Protein AF-A0A0C9T0M6-F1 (afdb_monomer_lite)

Sequence (128 aa):
MPNLIHSLDGASLALIVGLFFNDNEFNSKGINFFSIHDCFAVTANNVGALIKLIKLVYIKIYSDDSYLKRFDQGIINSIKLQFGDNAFNDETKIIKVNGYIFEFPDVDQIIVGRIKANKIMNAQFIIT

Secondary structure (DSSP, 8-state):
-HHHHHHHHHHHHHHHHHHHHHSHHHHTTT---EEETTEEE--GGGHHHHHHHHHHHHHHHHT-TTHHHHHHHHHHHHHHHHH-GGGEETTTTEEEETTEEEEPP-GGGT------HHHHHH-S-S--

Radius of gyration: 19.87 Å; chains: 1; bounding box: 45×29×54 Å

Foldseek 3Di:
DVVVVLVLLVVLVVQLVVCQCPDCVNVVVVWDWDDDRNDIDTPPVCVVVSLQSSLVSCCVSQQPLCPVVVVLVVVLVVLCVVANVVQADPVQCWGAHPNDIDHHDDPVVVSPDGDDSVCSNPDPPPDD

Organism: NCBI:txid944288

InterPro domains:
  IPR043502 DNA/RNA polymerase superfamily [SSF56672] (1-126)
  IPR046950 DNA-directed RNA polymerase, C-terminal domain, phage-type [PF00940] (1-87)

pLDDT: mean 89.15, std 7.0, range [52.16, 96.56]

Structure (mmCIF, N/CA/C/O backbone):
data_AF-A0A0C9T0M6-F1
#
_entry.id   AF-A0A0C9T0M6-F1
#
loop_
_atom_site.group_PDB
_atom_site.id
_atom_site.type_symbol
_atom_site.label_atom_id
_atom_site.label_alt_id
_atom_site.label_comp_id
_atom_site.label_asym_id
_atom_site.label_entity_id
_atom_site.label_seq_id
_atom_site.pdbx_PDB_ins_code
_atom_site.Cartn_x
_atom_site.Cartn_y
_atom_site.Cartn_z
_atom_site.occupancy
_atom_site.B_iso_or_equiv
_atom_site.auth_seq_id
_atom_site.auth_comp_id
_atom_site.auth_asym_id
_atom_site.auth_atom_id
_atom_sit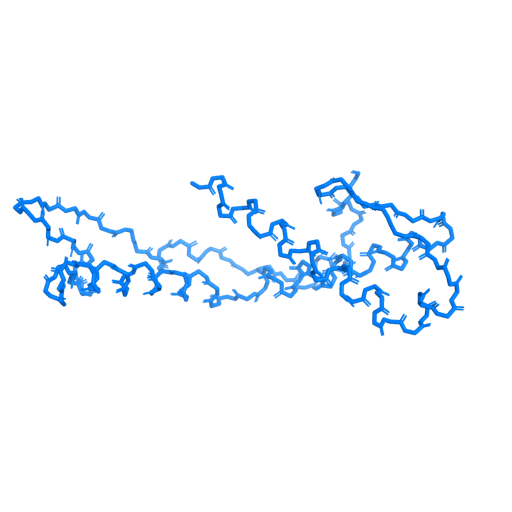e.pdbx_PDB_model_num
ATOM 1 N N . MET A 1 1 ? -12.328 6.933 2.265 1.00 69.69 1 MET A N 1
ATOM 2 C CA . MET A 1 1 ? -11.633 5.789 1.630 1.00 69.69 1 MET A CA 1
ATOM 3 C C . MET A 1 1 ? -10.802 6.180 0.400 1.00 69.69 1 MET A C 1
ATOM 5 O O . MET A 1 1 ? -9.653 5.758 0.371 1.00 69.69 1 MET A O 1
ATOM 9 N N . PRO A 1 2 ? -11.280 7.019 -0.549 1.00 85.81 2 PRO A N 1
ATOM 10 C CA . PRO A 1 2 ? -10.503 7.400 -1.744 1.00 85.81 2 PRO A CA 1
ATOM 11 C C . PRO A 1 2 ? -9.118 7.977 -1.430 1.00 85.81 2 PRO A C 1
ATOM 13 O O . PRO A 1 2 ? -8.129 7.584 -2.031 1.00 85.81 2 PRO A O 1
ATOM 16 N N . ASN A 1 3 ? -9.026 8.819 -0.398 1.00 88.62 3 ASN A N 1
ATOM 17 C CA . ASN A 1 3 ? -7.762 9.445 -0.001 1.00 88.62 3 ASN A CA 1
ATOM 18 C C . ASN A 1 3 ? -6.684 8.436 0.422 1.00 88.62 3 ASN A C 1
ATOM 20 O O . ASN A 1 3 ? -5.507 8.682 0.179 1.00 88.62 3 ASN A O 1
ATOM 24 N N . LEU A 1 4 ? -7.067 7.314 1.045 1.00 89.19 4 LEU A N 1
ATOM 25 C CA . LEU A 1 4 ? -6.110 6.280 1.448 1.00 89.19 4 LEU A CA 1
ATOM 26 C C . LEU A 1 4 ? -5.529 5.589 0.214 1.00 89.19 4 LEU A C 1
ATOM 28 O O . LEU A 1 4 ? -4.315 5.469 0.098 1.00 89.19 4 LEU A O 1
ATOM 32 N N . ILE A 1 5 ? -6.395 5.197 -0.723 1.00 90.12 5 ILE A N 1
ATOM 33 C CA . ILE A 1 5 ? -5.982 4.550 -1.972 1.00 90.12 5 ILE A CA 1
ATOM 34 C C . ILE A 1 5 ? -5.123 5.503 -2.808 1.00 90.12 5 ILE A C 1
ATOM 36 O O . ILE A 1 5 ? -4.012 5.145 -3.167 1.00 90.12 5 ILE A O 1
ATOM 40 N N . HIS A 1 6 ? -5.533 6.762 -2.975 1.00 89.19 6 HIS A N 1
ATOM 41 C CA . HIS A 1 6 ? -4.719 7.761 -3.678 1.00 89.19 6 HIS A CA 1
ATOM 42 C C . HIS A 1 6 ? -3.370 8.033 -3.004 1.00 89.19 6 HIS A C 1
ATOM 44 O O . HIS A 1 6 ? -2.381 8.314 -3.680 1.00 89.19 6 HIS A O 1
ATOM 50 N N . SER A 1 7 ? -3.299 7.928 -1.674 1.00 91.31 7 SER A N 1
ATOM 51 C CA . SER A 1 7 ? -2.022 8.023 -0.960 1.00 91.31 7 SER A CA 1
ATOM 52 C C . SER A 1 7 ? -1.124 6.818 -1.249 1.00 91.31 7 SER A C 1
ATOM 54 O O . SER A 1 7 ? 0.087 6.983 -1.377 1.00 91.31 7 SER A O 1
ATOM 56 N N . LEU A 1 8 ? -1.697 5.618 -1.392 1.00 92.00 8 LEU A N 1
ATOM 57 C CA . LEU A 1 8 ? -0.965 4.415 -1.799 1.00 92.00 8 LEU A CA 1
ATOM 58 C C . LEU A 1 8 ? -0.508 4.487 -3.261 1.00 92.00 8 LEU A C 1
ATOM 60 O O . LEU A 1 8 ? 0.618 4.083 -3.552 1.00 92.00 8 LEU A O 1
ATOM 64 N N . ASP A 1 9 ? -1.310 5.059 -4.158 1.00 91.25 9 ASP A N 1
ATOM 65 C CA . ASP A 1 9 ? -0.917 5.314 -5.551 1.00 91.25 9 ASP A CA 1
ATOM 66 C C . ASP A 1 9 ? 0.265 6.292 -5.604 1.00 91.25 9 ASP A C 1
ATOM 68 O O . ASP A 1 9 ? 1.287 6.022 -6.239 1.00 91.25 9 ASP A O 1
ATOM 72 N N . GLY A 1 10 ? 0.184 7.390 -4.844 1.00 92.69 10 GLY A N 1
ATOM 73 C CA . GLY A 1 10 ? 1.277 8.353 -4.704 1.00 92.69 10 GLY A CA 1
ATOM 74 C C . GLY A 1 10 ? 2.546 7.736 -4.105 1.00 92.69 10 GLY A C 1
ATOM 75 O O . GLY A 1 10 ? 3.647 7.973 -4.605 1.00 92.69 10 GLY A O 1
ATOM 76 N N . ALA A 1 11 ? 2.410 6.893 -3.077 1.00 93.06 11 ALA A N 1
ATOM 77 C CA . ALA A 1 11 ? 3.533 6.161 -2.493 1.00 93.06 11 ALA A CA 1
ATOM 78 C C . ALA A 1 11 ? 4.155 5.169 -3.490 1.00 93.06 11 ALA A C 1
ATOM 80 O O . ALA A 1 11 ? 5.380 5.048 -3.559 1.00 93.06 11 ALA A O 1
ATOM 81 N N . SER A 1 12 ? 3.327 4.495 -4.293 1.00 93.62 12 SER A N 1
ATOM 82 C CA . SER A 1 12 ? 3.772 3.601 -5.364 1.00 93.62 12 SER A CA 1
ATOM 83 C C . SER A 1 12 ? 4.594 4.359 -6.398 1.00 93.62 12 SER A C 1
ATOM 85 O O . SER A 1 12 ? 5.715 3.951 -6.696 1.00 93.62 12 SER A O 1
ATOM 87 N N . LEU A 1 13 ? 4.090 5.496 -6.884 1.00 94.75 13 LEU A N 1
ATOM 88 C CA . LEU A 1 13 ? 4.805 6.360 -7.821 1.00 94.75 13 LEU A CA 1
ATOM 89 C C . LEU A 1 13 ? 6.149 6.828 -7.246 1.00 94.75 13 LEU A C 1
ATOM 91 O O . LEU A 1 13 ? 7.175 6.700 -7.912 1.00 94.75 13 LEU A O 1
ATOM 95 N N . ALA A 1 14 ? 6.171 7.307 -5.999 1.00 94.44 14 ALA A N 1
ATOM 96 C CA . ALA A 1 14 ? 7.402 7.753 -5.347 1.00 94.44 14 ALA A CA 1
ATOM 97 C C . ALA A 1 14 ? 8.445 6.626 -5.236 1.00 94.44 14 ALA A C 1
ATOM 99 O O . ALA A 1 14 ? 9.630 6.845 -5.491 1.00 94.44 14 ALA A O 1
ATOM 100 N N . LEU A 1 15 ? 8.012 5.406 -4.902 1.00 94.38 15 LEU A N 1
ATOM 101 C CA . LEU A 1 15 ? 8.887 4.234 -4.844 1.00 94.38 15 LEU A CA 1
ATOM 102 C C . LEU A 1 15 ? 9.387 3.811 -6.227 1.00 94.38 15 LEU A C 1
ATOM 104 O O . LEU A 1 15 ? 10.562 3.475 -6.356 1.00 94.38 15 LEU A O 1
ATOM 108 N N . ILE A 1 16 ? 8.531 3.846 -7.253 1.00 94.31 16 ILE A N 1
ATOM 109 C CA . ILE A 1 16 ? 8.918 3.556 -8.640 1.00 94.31 16 ILE A CA 1
ATOM 110 C C . ILE A 1 16 ? 9.987 4.548 -9.089 1.00 94.31 16 ILE A C 1
ATOM 112 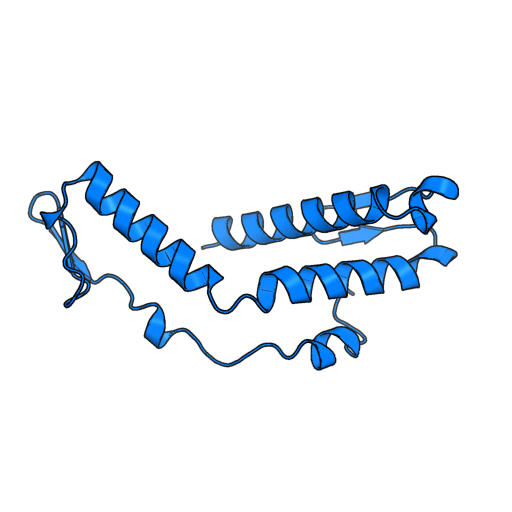O O . ILE A 1 16 ? 11.049 4.120 -9.522 1.00 94.31 16 ILE A O 1
ATOM 116 N N . VAL A 1 17 ? 9.747 5.850 -8.927 1.00 92.75 17 VAL A N 1
ATOM 117 C CA . VAL A 1 17 ? 10.696 6.914 -9.290 1.00 92.75 17 VAL A CA 1
ATOM 118 C C . VAL A 1 17 ? 12.014 6.744 -8.537 1.00 92.75 17 VAL A C 1
ATOM 120 O O . VAL A 1 17 ? 13.082 6.758 -9.145 1.00 92.75 17 VAL A O 1
ATOM 123 N N . GLY A 1 18 ? 11.950 6.523 -7.222 1.00 92.19 18 GLY A N 1
ATOM 124 C CA . GLY A 1 18 ? 13.138 6.321 -6.399 1.00 92.19 18 GLY A CA 1
ATOM 125 C C . GLY A 1 18 ? 13.962 5.115 -6.845 1.00 92.19 18 GLY A C 1
ATOM 126 O O . GLY A 1 18 ? 15.178 5.217 -6.964 1.00 92.19 18 GLY A O 1
ATOM 127 N N . LEU A 1 19 ? 13.325 3.978 -7.130 1.00 91.06 19 LEU A N 1
ATOM 128 C CA . LEU A 1 19 ? 14.039 2.801 -7.624 1.00 91.06 19 LEU A CA 1
ATOM 129 C C . LEU A 1 19 ? 14.543 2.991 -9.059 1.00 91.06 19 LEU A C 1
ATOM 131 O O . LEU A 1 19 ? 15.647 2.558 -9.359 1.00 91.06 19 LEU A O 1
ATOM 135 N N . PHE A 1 20 ? 13.773 3.659 -9.920 1.00 90.94 20 PHE A N 1
ATOM 136 C CA . PHE A 1 20 ? 14.137 3.919 -11.311 1.00 90.94 20 PHE A CA 1
ATOM 137 C C . PHE A 1 20 ? 15.422 4.745 -11.406 1.00 90.94 20 PHE A C 1
ATOM 139 O O . PHE A 1 20 ? 16.340 4.365 -12.121 1.00 90.94 20 PHE A O 1
ATOM 146 N N . PHE A 1 21 ? 15.526 5.846 -10.656 1.00 88.62 21 PHE A N 1
ATOM 147 C CA . PHE A 1 21 ? 16.705 6.719 -10.714 1.00 88.62 21 PHE A CA 1
ATOM 148 C C . PHE A 1 21 ? 17.894 6.221 -9.881 1.00 88.62 21 PHE A C 1
ATOM 150 O O . PHE A 1 21 ? 19.032 6.592 -10.170 1.00 88.62 21 PHE A O 1
ATOM 157 N N . ASN A 1 22 ? 17.661 5.365 -8.880 1.00 88.12 22 ASN A N 1
ATOM 158 C CA . ASN A 1 22 ? 18.740 4.726 -8.116 1.00 88.12 22 ASN A CA 1
ATOM 159 C C . ASN A 1 22 ? 19.320 3.486 -8.807 1.00 88.12 22 ASN A C 1
ATOM 161 O O . ASN A 1 22 ? 20.378 2.999 -8.409 1.00 88.12 22 ASN A O 1
ATOM 165 N N . ASP A 1 23 ? 18.640 2.952 -9.815 1.00 83.31 23 ASP A N 1
ATOM 166 C CA . ASP A 1 23 ? 19.134 1.827 -10.588 1.00 83.31 23 ASP A CA 1
ATOM 167 C C . ASP A 1 23 ? 20.122 2.322 -11.660 1.00 83.31 23 ASP A C 1
ATOM 169 O O . ASP A 1 23 ? 19.805 3.118 -12.553 1.00 83.31 23 ASP A O 1
ATOM 173 N N . ASN A 1 24 ? 21.360 1.837 -11.546 1.00 77.00 24 ASN A N 1
ATOM 174 C CA . ASN A 1 24 ? 22.469 2.197 -12.424 1.00 77.00 24 ASN A CA 1
ATOM 175 C C . ASN A 1 24 ? 22.171 1.905 -13.899 1.00 77.00 24 ASN A C 1
ATOM 177 O O . ASN A 1 24 ? 22.710 2.592 -14.769 1.00 77.00 24 ASN A O 1
ATOM 181 N N . GLU A 1 25 ? 21.326 0.916 -14.202 1.00 74.44 25 GLU A N 1
ATOM 182 C CA . GLU A 1 25 ? 20.954 0.585 -15.574 1.00 74.44 25 GLU A CA 1
ATOM 183 C C . GLU A 1 25 ? 20.153 1.714 -16.234 1.00 74.44 25 GLU A C 1
ATOM 185 O O . GLU A 1 25 ? 20.363 2.006 -17.413 1.00 74.44 25 GLU A O 1
ATOM 190 N N . PHE A 1 26 ? 19.269 2.373 -15.485 1.00 78.50 26 PHE A N 1
ATOM 191 C CA . PHE A 1 26 ? 18.449 3.462 -16.010 1.00 78.50 26 PHE A CA 1
ATOM 192 C C . PHE A 1 26 ? 19.178 4.801 -15.987 1.00 78.50 26 PHE A C 1
ATOM 194 O O . PHE A 1 26 ? 19.126 5.552 -16.966 1.00 78.50 26 PHE A O 1
ATOM 201 N N . ASN A 1 27 ? 19.903 5.069 -14.900 1.00 76.12 27 ASN A N 1
ATOM 202 C CA . ASN A 1 27 ? 20.597 6.335 -14.701 1.00 76.12 27 ASN A CA 1
ATOM 203 C C . ASN A 1 27 ? 21.753 6.521 -15.703 1.00 76.12 27 ASN A C 1
ATOM 205 O O . ASN A 1 27 ? 21.869 7.565 -16.341 1.00 76.12 27 ASN A O 1
ATOM 209 N N . SER A 1 28 ? 22.559 5.478 -15.940 1.00 75.12 28 SER A N 1
ATOM 210 C CA . SER A 1 28 ? 23.690 5.547 -16.886 1.00 75.12 28 SER A CA 1
ATOM 211 C C . SER A 1 28 ? 23.273 5.720 -18.351 1.00 75.12 28 SER A C 1
ATOM 213 O O . SER A 1 28 ? 24.057 6.212 -19.161 1.00 75.12 28 SER A O 1
ATOM 215 N N . LYS A 1 29 ? 22.039 5.333 -18.699 1.00 78.12 29 LYS A N 1
ATOM 216 C CA . LYS A 1 29 ? 21.496 5.398 -20.063 1.00 78.12 29 LYS A CA 1
ATOM 217 C C . LYS A 1 29 ? 20.728 6.696 -20.350 1.00 78.12 29 LYS A C 1
ATOM 219 O O . LYS A 1 29 ? 20.287 6.877 -21.482 1.00 78.12 29 LYS A O 1
ATOM 224 N N . GLY A 1 30 ? 20.541 7.574 -19.357 1.00 81.06 30 GLY A N 1
ATOM 225 C CA . GLY A 1 30 ? 19.780 8.819 -19.516 1.00 81.06 30 GLY A CA 1
ATOM 226 C C . GLY A 1 30 ? 18.320 8.586 -19.921 1.00 81.06 30 GLY A C 1
ATOM 227 O O . GLY A 1 30 ? 17.790 9.301 -20.771 1.00 81.06 30 GLY A O 1
ATOM 228 N N . ILE A 1 31 ? 17.681 7.542 -19.382 1.00 87.12 31 ILE A N 1
ATOM 229 C CA . ILE A 1 31 ? 16.317 7.168 -19.774 1.00 87.12 31 ILE A CA 1
ATOM 230 C C . ILE A 1 31 ? 15.312 8.129 -19.135 1.00 87.12 31 ILE A C 1
ATOM 232 O O . ILE A 1 31 ? 15.288 8.309 -17.920 1.00 87.12 31 ILE A O 1
ATOM 236 N N . ASN A 1 32 ? 14.433 8.697 -19.961 1.00 89.75 32 ASN A N 1
ATOM 237 C CA . ASN A 1 32 ? 13.333 9.530 -19.489 1.00 89.75 32 ASN A CA 1
ATOM 238 C C . ASN A 1 32 ? 12.194 8.673 -18.926 1.00 89.75 32 ASN A C 1
ATOM 240 O O . ASN A 1 32 ? 11.762 7.706 -19.560 1.00 89.75 32 ASN A O 1
ATOM 244 N N . PHE A 1 33 ? 11.681 9.089 -17.772 1.00 92.06 33 PHE A N 1
ATOM 245 C CA . PHE A 1 33 ? 10.504 8.530 -17.120 1.00 92.06 33 PHE A CA 1
ATOM 246 C C . PHE A 1 33 ? 9.389 9.574 -17.094 1.00 92.06 33 PHE A C 1
ATOM 248 O O . PHE A 1 33 ? 9.620 10.727 -16.730 1.00 92.06 33 PHE A O 1
ATOM 255 N N . PHE A 1 34 ? 8.176 9.157 -17.442 1.00 92.94 34 PHE A N 1
ATOM 256 C CA . PHE A 1 34 ? 6.976 9.983 -17.389 1.00 92.94 34 PHE A CA 1
ATOM 257 C C . PHE A 1 34 ? 5.890 9.247 -16.611 1.00 92.94 34 PHE A C 1
ATOM 259 O O . PHE A 1 34 ? 5.762 8.027 -16.716 1.00 92.94 34 PHE A O 1
ATOM 266 N N . SER A 1 35 ? 5.071 9.987 -15.870 1.00 93.62 35 SER A N 1
ATOM 267 C CA . SER A 1 35 ? 3.896 9.421 -15.215 1.00 93.62 35 SER A CA 1
ATOM 268 C C . SER A 1 35 ? 2.745 10.409 -15.143 1.00 93.62 35 SER A C 1
ATOM 270 O O . SER A 1 35 ? 2.969 11.600 -14.925 1.00 93.62 35 SER A O 1
ATOM 272 N N . ILE A 1 36 ? 1.522 9.895 -15.227 1.00 91.88 36 ILE A N 1
ATOM 273 C CA . ILE A 1 36 ? 0.294 10.619 -14.895 1.00 91.88 36 ILE A CA 1
ATOM 274 C C . ILE A 1 36 ? -0.471 9.734 -13.916 1.00 91.88 36 ILE A C 1
ATOM 276 O O . ILE A 1 36 ? -1.089 8.763 -14.333 1.00 91.88 36 ILE A O 1
ATOM 280 N N . HIS A 1 37 ? -0.391 10.052 -12.623 1.00 88.00 37 HIS A N 1
ATOM 281 C CA . HIS A 1 37 ? -0.938 9.228 -11.539 1.00 88.00 37 HIS A CA 1
ATOM 282 C C . HIS A 1 37 ? -0.442 7.769 -11.591 1.00 88.00 37 HIS A C 1
ATOM 284 O O . HIS A 1 37 ? 0.698 7.500 -11.214 1.00 88.00 37 HIS A O 1
ATOM 290 N N . ASP A 1 38 ? -1.287 6.855 -12.057 1.00 87.94 38 ASP A N 1
ATOM 291 C CA . ASP A 1 38 ? -1.082 5.411 -12.193 1.00 87.94 38 ASP A CA 1
ATOM 292 C C . ASP A 1 38 ? -0.661 4.976 -13.611 1.00 87.94 38 ASP A C 1
ATOM 294 O O . ASP A 1 38 ? -0.364 3.805 -13.845 1.00 87.94 38 ASP A O 1
ATOM 298 N N . CYS A 1 39 ? -0.572 5.914 -14.556 1.00 91.69 39 CYS A N 1
ATOM 299 C CA . CYS A 1 39 ? -0.006 5.689 -15.882 1.00 91.69 39 CYS A CA 1
ATOM 300 C C . CYS A 1 39 ? 1.503 5.953 -15.871 1.00 91.69 39 CYS A C 1
ATOM 302 O O . CYS A 1 39 ? 1.939 7.018 -15.430 1.00 91.69 39 CYS A O 1
ATOM 304 N N . PHE A 1 40 ? 2.301 5.040 -16.432 1.00 93.38 40 PHE A N 1
ATOM 305 C CA . PHE A 1 40 ? 3.765 5.149 -16.481 1.00 93.38 40 PHE A CA 1
ATOM 306 C C . PHE A 1 40 ? 4.288 4.960 -17.907 1.00 93.38 40 PHE A C 1
ATOM 308 O O . PHE A 1 40 ? 3.835 4.067 -18.620 1.00 93.38 40 PHE A O 1
ATOM 315 N N . ALA A 1 41 ? 5.273 5.760 -18.316 1.00 93.19 41 ALA A N 1
ATOM 316 C CA . ALA A 1 41 ? 5.843 5.698 -19.656 1.00 93.19 41 ALA A CA 1
ATOM 317 C C . ALA A 1 41 ? 7.365 5.897 -19.670 1.00 93.19 41 ALA A C 1
ATOM 319 O O . ALA A 1 41 ? 7.930 6.711 -18.942 1.00 93.19 41 ALA A O 1
ATOM 320 N N . VAL A 1 42 ? 8.010 5.143 -20.560 1.00 93.00 42 VAL A N 1
ATOM 321 C CA . VAL A 1 42 ? 9.435 5.196 -20.919 1.00 93.00 42 VAL A CA 1
ATOM 322 C C . VAL A 1 42 ? 9.558 4.925 -22.422 1.00 93.00 42 VAL A C 1
ATOM 324 O O . VAL A 1 42 ? 8.580 4.565 -23.080 1.00 93.00 42 VAL A O 1
ATOM 327 N N . THR A 1 43 ? 10.756 5.053 -22.989 1.00 91.94 43 THR A N 1
ATOM 328 C CA . THR A 1 43 ? 11.003 4.634 -24.377 1.00 91.94 43 THR A CA 1
ATOM 329 C C . THR A 1 43 ? 10.769 3.127 -24.557 1.00 91.94 43 THR A C 1
ATOM 331 O O . THR A 1 43 ? 11.032 2.332 -23.654 1.00 91.94 43 THR A O 1
ATOM 334 N N . ALA A 1 44 ? 10.293 2.714 -25.739 1.00 90.62 44 ALA A N 1
ATOM 335 C CA . ALA A 1 44 ? 9.799 1.354 -25.999 1.00 90.62 44 ALA A CA 1
ATOM 336 C C . ALA A 1 44 ? 10.787 0.228 -25.631 1.00 90.62 44 ALA A C 1
ATOM 338 O O . ALA A 1 44 ? 10.389 -0.803 -25.093 1.00 90.62 44 ALA A O 1
ATOM 339 N N . ASN A 1 45 ? 12.086 0.444 -25.851 1.00 90.56 45 ASN A N 1
ATOM 340 C CA . ASN A 1 45 ? 13.153 -0.500 -25.507 1.00 90.56 45 ASN A CA 1
ATOM 341 C C . ASN A 1 45 ? 13.305 -0.761 -23.996 1.00 90.56 45 ASN A C 1
ATOM 343 O O . ASN A 1 45 ? 13.943 -1.738 -23.618 1.00 90.56 45 ASN A O 1
ATOM 347 N N . ASN A 1 46 ? 12.712 0.077 -23.142 1.00 90.12 46 ASN A N 1
ATOM 348 C CA . ASN A 1 46 ? 12.826 0.006 -21.685 1.00 90.12 46 ASN A CA 1
ATOM 349 C C . ASN A 1 46 ? 11.522 -0.417 -20.986 1.00 90.12 46 ASN A C 1
ATOM 351 O O . ASN A 1 46 ? 11.509 -0.597 -19.768 1.00 90.12 46 ASN A O 1
ATOM 355 N N . VAL A 1 47 ? 10.429 -0.619 -21.733 1.00 90.38 47 VAL A N 1
ATOM 356 C CA . VAL A 1 47 ? 9.104 -0.950 -21.171 1.00 90.38 47 VAL A CA 1
ATOM 357 C C . VAL A 1 47 ? 9.140 -2.240 -20.349 1.00 90.38 47 VAL A C 1
ATOM 359 O O . VAL A 1 47 ? 8.551 -2.300 -19.273 1.00 90.38 47 VAL A O 1
ATOM 362 N N . GLY A 1 48 ? 9.882 -3.259 -20.792 1.00 90.12 48 GLY A N 1
ATOM 363 C CA . GLY A 1 48 ? 10.012 -4.513 -20.041 1.00 90.12 48 GLY A CA 1
ATOM 364 C C . GLY A 1 48 ? 10.649 -4.322 -18.659 1.00 90.12 48 GLY A C 1
ATOM 365 O O . GLY A 1 48 ? 10.196 -4.911 -17.674 1.00 90.12 48 GLY A O 1
ATOM 366 N N . ALA A 1 49 ? 11.660 -3.456 -18.571 1.00 89.56 49 ALA A N 1
ATOM 367 C CA . ALA A 1 49 ? 12.327 -3.136 -17.316 1.00 89.56 49 ALA A CA 1
ATOM 368 C C . ALA A 1 49 ? 11.414 -2.298 -16.399 1.00 89.56 49 ALA A C 1
ATOM 370 O O . ALA A 1 49 ? 11.304 -2.598 -15.209 1.00 89.56 49 ALA A O 1
ATOM 371 N N . LEU A 1 50 ? 10.667 -1.339 -16.964 1.00 91.44 50 LEU A N 1
ATOM 372 C CA . LEU A 1 50 ? 9.643 -0.579 -16.239 1.00 91.44 50 LEU A CA 1
ATOM 373 C C . LEU A 1 50 ? 8.547 -1.493 -15.659 1.00 91.44 50 LEU A C 1
ATOM 375 O O . LEU A 1 50 ? 8.239 -1.404 -14.473 1.00 91.44 50 LEU A O 1
ATOM 379 N N . ILE A 1 51 ? 7.994 -2.418 -16.450 1.00 92.31 51 ILE A N 1
ATOM 380 C CA . ILE A 1 51 ? 6.960 -3.360 -15.982 1.00 92.31 51 ILE A CA 1
ATOM 381 C C . ILE A 1 51 ? 7.479 -4.199 -14.808 1.00 92.31 51 ILE A C 1
ATOM 383 O O . ILE A 1 51 ? 6.766 -4.408 -13.823 1.00 92.31 51 ILE A O 1
ATOM 387 N N . LYS A 1 52 ? 8.728 -4.678 -14.887 1.00 91.25 52 LYS A N 1
ATOM 388 C CA . LYS A 1 52 ? 9.359 -5.432 -13.797 1.00 91.25 52 LYS A CA 1
ATOM 389 C C . LYS A 1 52 ? 9.470 -4.583 -12.528 1.00 91.25 52 LYS A C 1
ATOM 391 O O . LYS A 1 52 ? 9.161 -5.079 -11.447 1.00 91.25 52 LYS A O 1
ATOM 396 N N . LEU A 1 53 ? 9.867 -3.320 -12.662 1.00 92.12 53 LEU A N 1
ATOM 397 C CA . LEU A 1 53 ? 9.991 -2.385 -11.547 1.00 92.12 53 LEU A CA 1
ATOM 398 C C . LEU A 1 53 ? 8.652 -2.155 -10.840 1.00 92.12 53 LEU A C 1
ATOM 400 O O . LEU A 1 53 ? 8.565 -2.270 -9.618 1.00 92.12 53 LEU A O 1
ATOM 404 N N . ILE A 1 54 ? 7.593 -1.897 -11.606 1.00 93.44 54 ILE A N 1
ATOM 405 C CA . ILE A 1 54 ? 6.269 -1.614 -11.044 1.00 93.44 54 ILE A CA 1
ATOM 406 C C . ILE A 1 54 ? 5.712 -2.847 -10.325 1.00 93.44 54 ILE A C 1
ATOM 408 O O . ILE A 1 54 ? 5.229 -2.737 -9.198 1.00 93.44 54 ILE A O 1
ATOM 412 N N . LYS A 1 55 ? 5.878 -4.043 -10.907 1.00 93.44 55 LYS A N 1
ATOM 413 C CA . LYS A 1 55 ? 5.524 -5.312 -10.248 1.00 93.44 55 LYS A CA 1
ATOM 414 C C . LYS A 1 55 ? 6.217 -5.474 -8.895 1.00 93.44 55 LYS A C 1
ATOM 416 O O . LYS A 1 55 ? 5.568 -5.866 -7.928 1.00 93.44 55 LYS A O 1
ATOM 421 N N . LEU A 1 56 ? 7.510 -5.157 -8.807 1.00 92.44 56 LEU A N 1
ATOM 422 C CA . LEU A 1 56 ? 8.262 -5.234 -7.551 1.00 92.44 56 LEU A CA 1
ATOM 423 C C . LEU A 1 56 ? 7.729 -4.255 -6.501 1.00 92.44 56 LEU A C 1
ATOM 425 O O . LEU A 1 56 ? 7.578 -4.633 -5.340 1.00 92.44 56 LEU A O 1
ATOM 429 N N . VAL A 1 57 ? 7.407 -3.023 -6.900 1.00 93.25 57 VAL A N 1
ATOM 430 C CA . VAL A 1 57 ? 6.822 -2.026 -5.993 1.00 93.25 57 VAL A CA 1
ATOM 431 C C . VAL A 1 57 ? 5.453 -2.475 -5.492 1.00 93.25 57 VAL A C 1
ATOM 433 O O . VAL A 1 57 ? 5.202 -2.422 -4.290 1.00 93.25 57 VAL A O 1
ATOM 436 N N . TYR A 1 58 ? 4.597 -2.996 -6.370 1.00 92.06 58 TYR A N 1
ATOM 437 C CA . TYR A 1 58 ? 3.267 -3.470 -5.982 1.00 92.0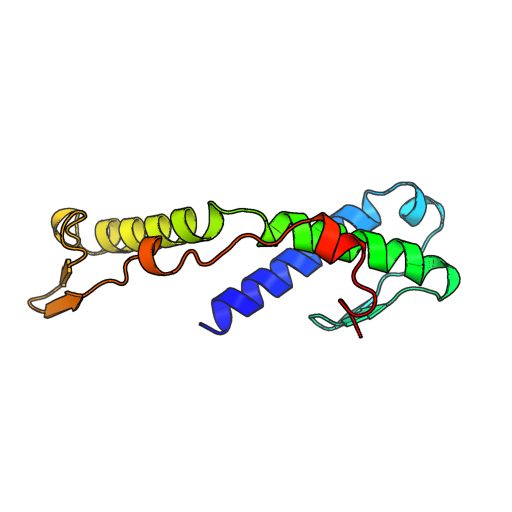6 58 TYR A CA 1
ATOM 438 C C . TYR A 1 58 ? 3.354 -4.668 -5.038 1.00 92.06 58 TYR A C 1
ATOM 440 O O . TYR A 1 58 ? 2.640 -4.715 -4.041 1.00 92.06 58 TYR A O 1
ATOM 448 N N . ILE A 1 59 ? 4.279 -5.602 -5.285 1.00 91.56 59 ILE A N 1
ATOM 449 C CA . ILE A 1 59 ? 4.566 -6.686 -4.338 1.00 91.56 59 ILE A CA 1
ATOM 450 C C . ILE A 1 59 ? 4.990 -6.104 -2.990 1.00 91.56 59 ILE A C 1
ATOM 452 O O . ILE A 1 59 ? 4.463 -6.524 -1.965 1.00 91.56 59 ILE A O 1
ATOM 456 N N . LYS A 1 60 ? 5.905 -5.132 -2.976 1.00 90.06 60 LYS A N 1
ATOM 457 C CA . LYS A 1 60 ? 6.422 -4.538 -1.739 1.00 90.06 60 LYS A CA 1
ATOM 458 C C . LYS A 1 60 ? 5.335 -3.849 -0.910 1.00 90.06 60 LYS A C 1
ATOM 460 O O . LYS A 1 60 ? 5.347 -3.988 0.306 1.00 90.06 60 LYS A O 1
ATOM 465 N N . ILE A 1 61 ? 4.427 -3.114 -1.549 1.00 90.00 61 ILE A N 1
ATOM 466 C CA . ILE A 1 61 ? 3.360 -2.375 -0.859 1.00 90.00 61 ILE A CA 1
ATOM 467 C C . ILE A 1 61 ? 2.246 -3.323 -0.418 1.00 90.00 61 ILE A C 1
ATOM 469 O O . ILE A 1 61 ? 1.855 -3.319 0.745 1.00 90.00 61 ILE A O 1
ATOM 473 N N . TYR A 1 62 ? 1.747 -4.152 -1.334 1.00 87.31 62 TYR A N 1
ATOM 474 C CA . TYR A 1 62 ? 0.521 -4.918 -1.114 1.00 87.31 62 TYR A CA 1
ATOM 475 C C . TYR A 1 62 ? 0.743 -6.314 -0.519 1.00 87.31 62 TYR A C 1
ATOM 477 O O . TYR A 1 62 ? -0.227 -6.966 -0.146 1.00 87.31 62 TYR A O 1
ATOM 485 N N . SER A 1 63 ? 1.991 -6.783 -0.409 1.00 87.81 63 SER A N 1
ATOM 486 C CA . SER A 1 63 ? 2.308 -8.018 0.334 1.00 87.81 63 SER A CA 1
ATOM 487 C C . SER A 1 63 ? 2.661 -7.754 1.804 1.00 87.81 63 SER A C 1
ATOM 489 O O . SER A 1 63 ? 3.030 -8.688 2.513 1.00 87.81 63 SER A O 1
ATOM 491 N N . ASP A 1 64 ? 2.598 -6.501 2.269 1.00 87.19 64 ASP A N 1
ATOM 492 C CA . ASP A 1 64 ? 2.769 -6.177 3.686 1.00 87.19 64 ASP A CA 1
ATOM 493 C C . ASP A 1 64 ? 1.467 -6.428 4.460 1.00 87.19 64 ASP A C 1
ATOM 495 O O . ASP A 1 64 ? 0.636 -5.537 4.646 1.00 87.19 64 ASP A O 1
ATOM 499 N N . ASP A 1 65 ? 1.337 -7.649 4.976 1.00 85.19 65 ASP A N 1
ATOM 500 C CA . ASP A 1 65 ? 0.205 -8.098 5.798 1.00 85.19 65 ASP A CA 1
ATOM 501 C C . ASP A 1 65 ? 0.003 -7.271 7.084 1.00 85.19 65 ASP A C 1
ATOM 503 O O . ASP A 1 65 ? -1.036 -7.370 7.740 1.00 85.19 65 ASP A O 1
ATOM 507 N N . SER A 1 66 ? 0.990 -6.467 7.484 1.00 88.62 66 SER A N 1
ATOM 508 C CA . SER A 1 66 ? 0.920 -5.655 8.697 1.00 88.62 66 SER A CA 1
ATOM 509 C C . SER A 1 66 ? 0.555 -4.193 8.439 1.00 88.62 66 SER A C 1
ATOM 511 O O . SER A 1 66 ? 0.306 -3.465 9.399 1.00 88.62 66 SER A O 1
ATOM 513 N N . TYR A 1 67 ? 0.449 -3.752 7.179 1.00 89.81 67 TYR A N 1
ATOM 514 C CA . TYR A 1 67 ? 0.115 -2.364 6.847 1.00 89.81 67 TYR A CA 1
ATOM 515 C C . TYR A 1 67 ? -1.220 -1.916 7.454 1.00 89.81 67 TYR A C 1
ATOM 517 O O . TYR A 1 67 ? -1.252 -0.928 8.189 1.00 89.81 67 TYR A O 1
ATOM 525 N N . LEU A 1 68 ? -2.304 -2.661 7.201 1.00 89.44 68 LEU A N 1
ATOM 526 C CA . LEU A 1 68 ? -3.635 -2.302 7.702 1.00 89.44 68 LEU A CA 1
ATOM 527 C C . LEU A 1 68 ? -3.681 -2.297 9.230 1.00 89.44 68 LEU A C 1
ATOM 529 O O . LEU A 1 68 ? -4.280 -1.397 9.802 1.00 89.44 68 LEU A O 1
ATOM 533 N N . LYS A 1 69 ? -2.975 -3.223 9.891 1.00 91.56 69 LYS A N 1
ATOM 534 C CA . LYS A 1 69 ? -2.869 -3.256 11.358 1.00 91.56 69 LYS A CA 1
ATOM 535 C C . LYS A 1 69 ? -2.148 -2.031 11.916 1.00 91.56 69 LYS A C 1
ATOM 537 O O . LYS A 1 69 ? -2.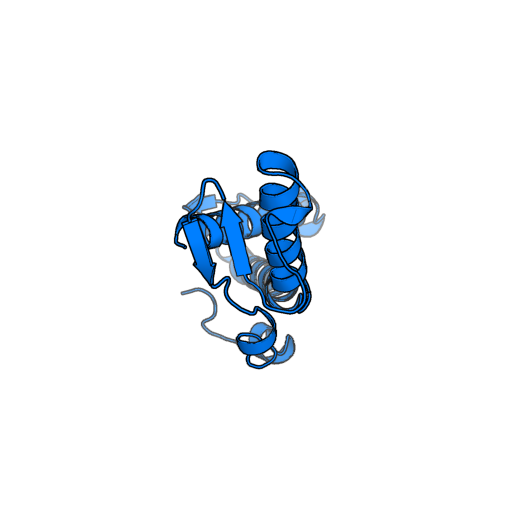572 -1.459 12.913 1.00 91.56 69 LYS A O 1
ATOM 542 N N . ARG A 1 70 ? -1.059 -1.598 11.271 1.00 93.25 70 ARG A N 1
ATOM 543 C CA . ARG A 1 70 ? -0.345 -0.376 11.677 1.00 93.25 70 ARG A CA 1
ATOM 544 C C . ARG A 1 70 ? -1.185 0.875 11.431 1.00 93.25 70 ARG A C 1
ATOM 546 O O . ARG A 1 70 ? -1.151 1.789 12.247 1.00 93.25 70 ARG A O 1
ATOM 553 N N . PHE A 1 71 ? -1.924 0.917 10.325 1.00 92.75 71 PHE A N 1
ATOM 554 C CA . PHE A 1 71 ? -2.839 2.013 10.022 1.00 92.75 71 PHE A CA 1
ATOM 555 C C . PHE A 1 71 ? -3.984 2.090 11.042 1.00 92.75 71 PHE A C 1
ATOM 557 O O . PHE A 1 71 ? -4.234 3.161 11.590 1.00 92.75 71 PHE A O 1
ATOM 564 N N . ASP A 1 72 ? -4.597 0.948 11.360 1.00 93.69 72 ASP A N 1
ATOM 565 C CA . ASP A 1 72 ? -5.630 0.790 12.388 1.00 93.69 72 ASP A CA 1
ATOM 566 C C . ASP A 1 72 ? -5.153 1.309 13.752 1.00 93.69 72 ASP A C 1
ATOM 568 O O . ASP A 1 72 ? -5.747 2.222 14.329 1.00 93.69 72 ASP A O 1
ATOM 572 N N . GLN A 1 73 ? -3.983 0.843 14.199 1.00 94.81 73 GLN A N 1
ATOM 573 C CA . GLN A 1 73 ? -3.363 1.312 15.436 1.00 94.81 73 GLN A CA 1
ATOM 574 C C . GLN A 1 73 ? -3.056 2.816 15.406 1.00 94.81 73 GLN A C 1
ATOM 576 O O . GLN A 1 73 ? -3.187 3.495 16.423 1.00 94.81 73 GLN A O 1
ATOM 581 N N . GLY A 1 74 ? -2.661 3.360 14.252 1.00 95.62 74 GLY A N 1
ATOM 582 C CA . GLY A 1 74 ? -2.441 4.794 14.075 1.00 95.62 74 GLY A CA 1
ATOM 583 C C . GLY A 1 74 ? -3.715 5.616 14.284 1.00 95.62 74 GLY A C 1
ATOM 584 O O . GLY A 1 74 ? -3.666 6.668 14.926 1.00 95.62 74 GLY A O 1
ATOM 585 N N . ILE A 1 75 ? -4.862 5.120 13.808 1.00 94.69 75 ILE A N 1
ATOM 586 C CA . ILE A 1 75 ? -6.169 5.751 14.034 1.00 94.69 75 ILE A CA 1
ATOM 587 C C . ILE A 1 75 ? -6.538 5.682 15.518 1.00 94.69 75 ILE A C 1
ATOM 589 O O . ILE A 1 75 ? -6.875 6.712 16.102 1.00 94.69 75 ILE A O 1
ATOM 593 N N . ILE A 1 76 ? -6.414 4.508 16.144 1.00 95.25 76 ILE A N 1
ATOM 594 C CA . ILE A 1 76 ? -6.701 4.315 17.575 1.00 95.25 76 ILE A CA 1
ATOM 595 C C . ILE A 1 76 ? -5.856 5.266 18.428 1.00 95.25 76 ILE A C 1
ATOM 597 O O . ILE A 1 76 ? -6.382 5.971 19.289 1.00 95.25 76 ILE A O 1
ATOM 601 N N . ASN A 1 77 ? -4.553 5.336 18.155 1.00 96.50 77 ASN A N 1
ATOM 602 C CA . ASN A 1 77 ? -3.640 6.226 18.865 1.00 96.50 77 ASN A CA 1
ATOM 603 C C . ASN A 1 77 ? -4.020 7.696 18.671 1.00 96.50 77 ASN A C 1
ATOM 605 O O . ASN A 1 77 ? -3.934 8.473 19.615 1.00 96.50 77 ASN A O 1
ATOM 609 N N . SER A 1 78 ? -4.474 8.077 17.474 1.00 96.38 78 SER A N 1
ATOM 610 C CA . SER A 1 78 ? -4.923 9.445 17.195 1.00 96.38 78 SER A CA 1
ATOM 611 C C . SER A 1 78 ? -6.194 9.799 17.975 1.00 96.38 78 SER A C 1
ATOM 613 O O . SER A 1 78 ? -6.285 10.895 18.523 1.00 96.38 78 SER A O 1
ATOM 615 N N . ILE A 1 79 ? -7.143 8.863 18.096 1.00 95.00 79 ILE A N 1
ATOM 616 C CA . ILE A 1 79 ? -8.355 9.033 18.913 1.00 95.00 79 ILE A CA 1
ATOM 617 C C . ILE A 1 79 ? -7.981 9.204 20.389 1.00 95.00 79 ILE A C 1
ATOM 619 O O . ILE A 1 79 ? -8.420 10.166 21.019 1.00 95.00 79 ILE A O 1
ATOM 623 N N . LYS A 1 80 ? -7.145 8.309 20.932 1.00 95.25 80 LYS A N 1
ATOM 624 C CA . LYS A 1 80 ? -6.681 8.372 22.329 1.00 95.25 80 LYS A CA 1
ATOM 625 C C . LYS A 1 80 ? -5.916 9.665 22.615 1.00 95.25 80 LYS A C 1
ATOM 627 O O . LYS A 1 80 ? -6.160 10.313 23.626 1.00 95.25 80 LYS A O 1
ATOM 632 N N . LEU A 1 81 ? -5.055 10.096 21.692 1.00 96.56 81 LEU A N 1
ATOM 633 C CA . LEU A 1 81 ? -4.305 11.345 21.819 1.00 96.56 81 LEU A CA 1
ATOM 634 C C . LEU A 1 81 ? -5.224 12.575 21.858 1.00 96.56 81 LEU A C 1
ATOM 636 O O . LEU A 1 81 ? -4.967 13.506 22.616 1.00 96.56 81 LEU A O 1
ATOM 640 N N . GLN A 1 82 ? -6.286 12.591 21.048 1.00 95.88 82 GLN A N 1
ATOM 641 C CA . GLN A 1 82 ? -7.181 13.743 20.939 1.00 95.88 82 GLN A CA 1
ATOM 642 C C . GLN A 1 82 ? -8.242 13.800 22.050 1.00 95.88 82 GLN A C 1
ATOM 644 O O . GLN A 1 82 ? -8.604 14.891 22.489 1.00 95.88 82 GLN A O 1
ATOM 649 N N . PHE A 1 83 ? -8.757 12.649 22.489 1.00 94.88 83 PHE A N 1
ATOM 650 C CA . PHE A 1 83 ? -9.915 12.564 23.389 1.00 94.88 83 PHE A CA 1
ATOM 651 C C . PHE A 1 83 ? -9.608 11.901 24.745 1.00 94.88 83 PHE A C 1
ATOM 653 O O . PHE A 1 83 ? -10.496 11.800 25.592 1.00 94.88 83 PHE A O 1
ATOM 660 N N . GLY A 1 84 ? -8.356 11.495 24.973 1.00 93.81 84 GLY A N 1
ATOM 661 C CA . GLY A 1 84 ? -7.881 10.808 26.174 1.00 93.81 84 GLY A CA 1
ATOM 662 C C . GLY A 1 84 ? -7.889 9.281 26.040 1.00 93.81 84 GLY A C 1
ATOM 663 O O . GLY A 1 84 ? -8.645 8.710 25.257 1.00 93.81 84 GLY A O 1
ATOM 664 N N . ASP A 1 85 ? -7.075 8.599 26.850 1.00 91.88 85 ASP A N 1
ATOM 665 C CA . ASP A 1 85 ? -6.876 7.141 26.754 1.00 91.88 85 ASP A CA 1
ATOM 666 C C . ASP A 1 85 ? -8.164 6.326 26.949 1.00 91.88 85 ASP A C 1
ATOM 668 O O . ASP A 1 85 ? -8.343 5.281 26.328 1.00 91.88 85 ASP A O 1
ATOM 672 N N . ASN A 1 86 ? -9.101 6.840 27.753 1.00 92.50 86 ASN A N 1
ATOM 673 C CA . ASN A 1 86 ? -10.394 6.201 28.016 1.00 92.50 86 ASN A CA 1
ATOM 674 C C . ASN A 1 86 ? -11.408 6.361 26.866 1.00 92.50 86 ASN A C 1
ATOM 676 O O . ASN A 1 86 ? -12.503 5.800 26.941 1.00 92.50 86 ASN A O 1
ATOM 680 N N . ALA A 1 87 ? -11.081 7.135 25.824 1.00 94.44 87 ALA A N 1
ATOM 681 C CA . ALA A 1 87 ? -11.973 7.373 24.691 1.00 94.44 87 ALA A CA 1
ATOM 682 C C . ALA A 1 87 ? -12.113 6.156 23.768 1.00 94.44 87 ALA A C 1
ATOM 684 O O . ALA A 1 87 ? -13.076 6.089 23.008 1.00 94.44 87 ALA A O 1
ATOM 685 N N . PHE A 1 88 ? -11.188 5.195 23.827 1.00 95.94 88 PHE A N 1
ATOM 686 C CA . PHE A 1 88 ? -11.228 3.971 23.031 1.00 95.94 88 PHE A CA 1
ATOM 687 C C . PHE A 1 88 ? -11.021 2.744 23.917 1.00 95.94 88 PHE A C 1
ATOM 689 O O . PHE A 1 88 ? -10.043 2.674 24.658 1.00 95.94 88 PHE A O 1
ATOM 696 N N . ASN A 1 89 ? -11.917 1.762 23.816 1.00 93.56 89 ASN A N 1
ATOM 697 C CA . ASN A 1 89 ? -11.792 0.487 24.514 1.00 93.56 89 ASN A CA 1
ATOM 698 C C . ASN A 1 89 ? -11.275 -0.596 23.551 1.00 93.56 89 ASN A C 1
ATOM 700 O O . ASN A 1 89 ? -11.972 -0.975 22.611 1.00 93.56 89 ASN A O 1
ATOM 704 N N . ASP A 1 90 ? -10.060 -1.096 23.795 1.00 89.38 90 ASP A N 1
ATOM 705 C CA . ASP A 1 90 ? -9.370 -2.026 22.890 1.00 89.38 90 ASP A CA 1
ATOM 706 C C . ASP A 1 90 ? -10.043 -3.398 22.755 1.00 89.38 90 ASP A C 1
ATOM 708 O O . ASP A 1 90 ? -9.946 -4.007 21.688 1.00 89.38 90 ASP A O 1
ATOM 712 N N . GLU A 1 91 ? -10.737 -3.861 23.798 1.00 90.00 91 GLU A N 1
ATOM 713 C CA . GLU A 1 91 ? -11.405 -5.169 23.830 1.00 90.00 91 GLU A CA 1
ATOM 714 C C . GLU A 1 91 ? -12.736 -5.150 23.072 1.00 90.00 91 GLU A C 1
ATOM 716 O O . GLU A 1 91 ? -13.025 -6.037 22.276 1.00 90.00 91 GLU A O 1
ATOM 721 N N . THR A 1 92 ? -13.547 -4.121 23.313 1.00 92.69 92 THR A N 1
ATOM 722 C CA . THR A 1 92 ? -14.895 -3.987 22.736 1.00 92.69 92 THR A CA 1
ATOM 723 C C . THR A 1 92 ? -14.908 -3.232 21.414 1.00 92.69 92 THR A C 1
ATOM 725 O O . THR A 1 92 ? -15.931 -3.233 20.738 1.00 92.69 92 THR A O 1
ATOM 728 N N . LYS A 1 93 ? -13.802 -2.563 21.055 1.00 93.19 93 LYS A N 1
ATOM 729 C CA . LYS A 1 93 ? -13.700 -1.676 19.885 1.00 93.19 93 LYS A CA 1
ATOM 730 C C . LYS A 1 93 ? -14.760 -0.567 19.901 1.00 93.19 93 LYS A C 1
ATOM 732 O O . LYS A 1 93 ? -15.277 -0.162 18.867 1.00 93.19 93 LYS A O 1
ATOM 737 N N . ILE A 1 94 ? -15.084 -0.052 21.087 1.00 95.12 94 ILE A N 1
ATOM 738 C CA . ILE A 1 94 ? -16.040 1.048 21.260 1.00 95.12 94 ILE A CA 1
ATOM 739 C C . ILE A 1 94 ? -15.294 2.368 21.473 1.00 95.12 94 ILE A C 1
ATOM 741 O O . ILE A 1 94 ? -14.388 2.455 22.306 1.00 95.12 94 ILE A O 1
ATOM 745 N N . ILE A 1 95 ? -15.735 3.412 20.769 1.00 95.94 95 ILE A N 1
ATOM 746 C CA . ILE A 1 95 ? -15.300 4.799 20.962 1.00 95.94 95 ILE A CA 1
ATOM 747 C C . ILE A 1 95 ? -16.337 5.544 21.804 1.00 95.94 95 ILE A C 1
ATOM 749 O O . ILE A 1 95 ? -17.525 5.519 21.483 1.00 95.94 95 ILE A O 1
ATOM 753 N N . LYS A 1 96 ? -15.894 6.252 22.849 1.00 94.62 96 LYS A N 1
ATOM 754 C CA . LYS A 1 96 ? -16.727 7.121 23.693 1.00 94.62 96 LYS A CA 1
ATOM 755 C C . LYS A 1 96 ? -16.174 8.540 23.695 1.00 94.62 96 LYS A C 1
ATOM 757 O O . LYS A 1 96 ? -15.146 8.802 24.309 1.00 94.62 96 LYS A O 1
ATOM 762 N N . VAL A 1 97 ? -16.866 9.467 23.036 1.00 92.94 97 VAL A N 1
ATOM 763 C CA . VAL A 1 97 ? -16.426 10.868 22.919 1.00 92.94 97 VAL A CA 1
ATOM 764 C C . VAL A 1 97 ? -17.625 11.792 23.084 1.00 92.94 97 VAL A C 1
ATOM 766 O O . VAL A 1 97 ? -18.629 11.632 22.398 1.00 92.94 97 VAL A O 1
ATOM 769 N N . ASN A 1 98 ? -17.530 12.773 23.987 1.00 90.19 98 ASN A N 1
ATOM 770 C CA . ASN A 1 98 ? -18.557 13.805 24.207 1.00 90.19 98 ASN A CA 1
ATOM 771 C C . ASN A 1 98 ? -19.983 13.253 24.428 1.00 90.19 98 ASN A C 1
ATOM 773 O O . ASN A 1 98 ? -20.957 13.839 23.963 1.00 90.19 98 ASN A O 1
ATOM 777 N N . GLY A 1 99 ? -20.109 12.111 25.111 1.00 90.31 99 GLY A N 1
ATOM 778 C CA . GLY A 1 99 ? -21.396 11.448 25.360 1.00 90.31 99 GLY A CA 1
ATOM 779 C C . GLY A 1 99 ? -21.922 10.591 24.201 1.00 90.31 99 GLY A C 1
ATOM 780 O O . GLY A 1 99 ? -22.927 9.908 24.375 1.00 90.31 99 GLY A O 1
ATOM 781 N N . TYR A 1 100 ? -21.236 10.569 23.056 1.00 93.94 100 TYR A N 1
ATOM 782 C CA . TYR A 1 100 ? -21.545 9.689 21.932 1.00 93.94 100 TYR A CA 1
ATOM 783 C C . TYR A 1 100 ? -20.772 8.375 22.024 1.00 93.94 100 TYR A C 1
ATOM 785 O O . TYR A 1 100 ? -19.640 8.339 22.516 1.00 93.94 100 TYR A O 1
ATOM 793 N N . ILE A 1 101 ? -21.394 7.308 21.524 1.00 95.00 101 ILE A N 1
ATOM 794 C CA . ILE A 1 101 ? -20.833 5.959 21.468 1.00 95.00 101 ILE A CA 1
ATOM 795 C C . ILE A 1 10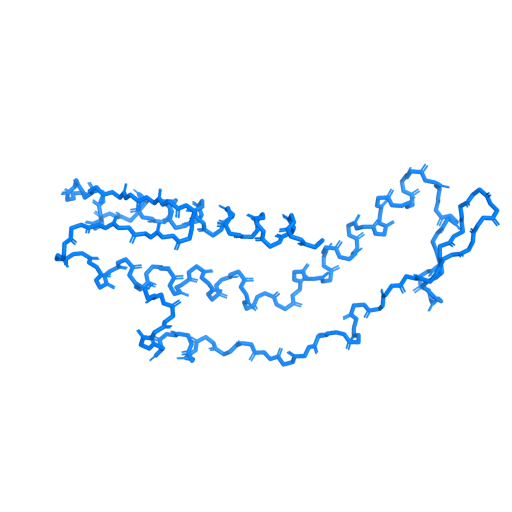1 ? -20.824 5.513 20.007 1.00 95.00 101 ILE A C 1
ATOM 797 O O . ILE A 1 101 ? -21.861 5.565 19.347 1.00 95.00 101 ILE A O 1
ATOM 801 N N . PHE A 1 102 ? -19.667 5.073 19.520 1.00 94.62 102 PHE A N 1
ATOM 802 C CA . PHE A 1 102 ? -19.498 4.545 18.167 1.00 94.62 102 PHE A CA 1
ATOM 803 C C . PHE A 1 102 ? -18.854 3.162 18.215 1.00 94.62 102 PHE A C 1
ATOM 805 O O . PHE A 1 102 ? -17.977 2.912 19.044 1.00 94.62 102 PHE A O 1
ATOM 812 N N . GLU A 1 103 ? -19.258 2.290 17.298 1.00 94.38 103 GLU A N 1
ATOM 813 C CA . GLU A 1 103 ? -18.558 1.036 17.028 1.00 94.38 103 GLU A CA 1
ATOM 814 C C . GLU A 1 103 ? -17.405 1.300 16.060 1.00 94.38 103 GLU A C 1
ATOM 816 O O . GLU A 1 103 ? -17.569 1.971 15.036 1.00 94.38 103 GLU A O 1
ATOM 821 N N . PHE A 1 104 ? -16.228 0.789 16.398 1.00 93.81 104 PHE A N 1
ATOM 822 C CA . PHE A 1 104 ? -15.048 0.854 15.556 1.00 93.81 104 PHE A CA 1
ATOM 823 C C . PHE A 1 104 ? -14.864 -0.481 14.823 1.00 93.81 104 PHE A C 1
ATOM 825 O O . PHE A 1 104 ? -15.006 -1.538 15.442 1.00 93.81 104 PHE A O 1
ATOM 832 N N . PRO A 1 105 ? -14.564 -0.465 13.512 1.00 90.62 105 PRO A N 1
ATOM 833 C CA . PRO A 1 105 ? -14.389 -1.689 12.743 1.00 90.62 105 PRO A CA 1
ATOM 834 C C . PRO A 1 105 ? -13.207 -2.516 13.258 1.00 90.62 105 PRO A C 1
ATOM 836 O O . PRO A 1 105 ? -12.175 -1.979 13.653 1.00 90.62 105 PRO A O 1
ATOM 839 N N . ASP A 1 106 ? -13.349 -3.837 13.204 1.00 88.88 106 ASP A N 1
ATOM 840 C CA . ASP A 1 106 ? -12.289 -4.768 13.570 1.00 88.88 106 ASP A CA 1
ATOM 841 C C . ASP A 1 106 ? -11.467 -5.152 12.335 1.00 88.88 106 ASP A C 1
ATOM 843 O O . ASP A 1 106 ? -11.939 -5.864 11.442 1.00 88.88 106 ASP A O 1
ATOM 847 N N . VAL A 1 107 ? -10.222 -4.671 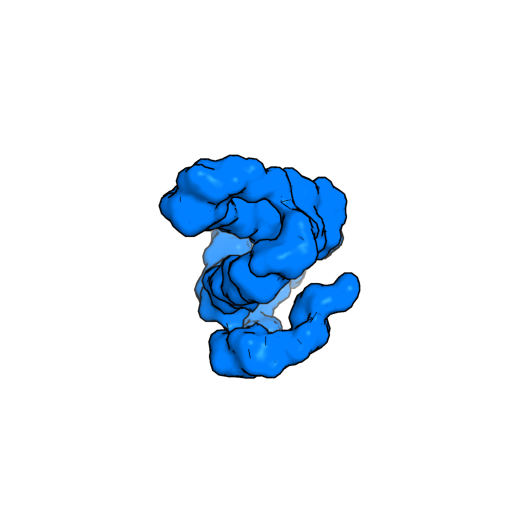12.279 1.00 89.00 107 VAL A N 1
ATOM 848 C CA . VAL A 1 107 ? -9.306 -4.942 11.166 1.00 89.00 107 VAL A CA 1
ATOM 849 C C . VAL A 1 107 ? -9.057 -6.438 10.972 1.00 89.00 107 VAL A C 1
ATOM 851 O O . VAL A 1 107 ? -8.892 -6.877 9.832 1.00 89.00 107 VAL A O 1
ATOM 854 N N . ASP A 1 108 ? -9.085 -7.244 12.038 1.00 85.25 108 ASP A N 1
ATOM 855 C CA . ASP A 1 108 ? -8.809 -8.680 11.952 1.00 85.25 108 ASP A CA 1
ATOM 856 C C . ASP A 1 108 ? -9.919 -9.450 11.215 1.00 85.25 108 ASP A C 1
ATOM 858 O O . ASP A 1 108 ? -9.658 -10.515 10.653 1.00 85.25 108 ASP A O 1
ATOM 862 N N . GLN A 1 109 ? -11.125 -8.884 11.109 1.00 85.19 109 GLN A N 1
ATOM 863 C CA . GLN A 1 109 ? -12.230 -9.467 10.336 1.00 85.19 109 GLN A CA 1
ATOM 864 C C . GLN A 1 109 ? -12.105 -9.223 8.823 1.00 85.19 109 GLN A C 1
ATOM 866 O O . GLN A 1 109 ? -12.797 -9.865 8.033 1.00 85.19 109 GLN A O 1
ATOM 871 N N . ILE A 1 110 ? -11.230 -8.301 8.404 1.00 79.56 110 ILE A N 1
ATOM 872 C CA . ILE A 1 110 ? -11.128 -7.819 7.015 1.00 79.56 110 ILE A CA 1
ATOM 873 C C . ILE A 1 110 ? -9.883 -8.380 6.305 1.00 79.56 110 ILE A C 1
ATOM 875 O O . ILE A 1 110 ? -9.761 -8.275 5.083 1.00 79.56 110 ILE A O 1
ATOM 879 N N . ILE A 1 111 ? -8.953 -9.017 7.025 1.00 68.38 111 ILE A N 1
ATOM 880 C CA . ILE A 1 111 ? -7.739 -9.593 6.426 1.00 68.38 111 ILE A CA 1
ATOM 881 C C . ILE A 1 111 ? -8.106 -10.864 5.645 1.00 68.38 111 ILE A C 1
ATOM 883 O O . ILE A 1 111 ? -8.066 -11.984 6.154 1.00 68.38 111 ILE A O 1
ATOM 887 N N . VAL A 1 112 ? -8.474 -10.678 4.376 1.00 66.25 112 VAL A N 1
ATOM 888 C CA . VAL A 1 112 ? -8.888 -11.748 3.464 1.00 66.25 112 VAL A CA 1
ATOM 889 C C . VAL A 1 112 ? -7.765 -12.079 2.486 1.00 66.25 112 VAL A C 1
ATOM 891 O O . VAL A 1 112 ? -7.510 -11.358 1.525 1.00 66.25 112 VAL A O 1
ATOM 894 N N . GLY A 1 113 ? -7.151 -13.246 2.688 1.00 70.12 113 GLY A N 1
ATOM 895 C CA . GLY A 1 113 ? -6.208 -13.837 1.741 1.00 70.12 113 GLY A CA 1
ATOM 896 C C . GLY A 1 113 ? -4.873 -13.094 1.627 1.00 70.12 113 GLY A C 1
ATOM 897 O O . GLY A 1 113 ? -4.674 -12.005 2.148 1.00 70.12 113 GLY A O 1
ATOM 898 N N . ARG A 1 114 ? -3.917 -13.730 0.945 1.00 76.25 114 ARG A N 1
ATOM 899 C CA . ARG A 1 114 ? -2.586 -13.165 0.700 1.00 76.25 114 ARG A CA 1
ATOM 900 C C . ARG A 1 114 ? -2.342 -13.032 -0.786 1.00 76.25 114 ARG A C 1
ATOM 902 O O . ARG A 1 114 ? -2.492 -14.004 -1.539 1.00 76.25 114 ARG A O 1
ATOM 909 N N . ILE A 1 115 ? -1.905 -11.849 -1.197 1.00 81.31 115 ILE A N 1
ATOM 910 C CA . ILE A 1 115 ? -1.338 -11.654 -2.523 1.00 81.31 115 ILE A CA 1
ATOM 911 C C . ILE A 1 115 ? -0.059 -12.486 -2.601 1.00 81.31 115 ILE A C 1
ATOM 913 O O . ILE A 1 115 ? 0.842 -12.377 -1.774 1.00 81.31 115 ILE A O 1
ATOM 917 N N . LYS A 1 116 ? 0.016 -13.366 -3.600 1.00 87.06 116 LYS A N 1
ATOM 918 C CA . LYS A 1 116 ? 1.215 -14.171 -3.834 1.00 87.06 116 LYS A CA 1
ATOM 919 C C . LYS A 1 116 ? 2.108 -13.438 -4.826 1.00 87.06 116 LYS A C 1
ATOM 921 O O . LYS A 1 116 ? 1.706 -13.238 -5.971 1.00 87.06 116 LYS A O 1
ATOM 926 N N . ALA A 1 117 ? 3.325 -13.093 -4.411 1.00 87.75 117 ALA A N 1
ATOM 927 C CA . ALA A 1 117 ? 4.288 -12.360 -5.236 1.00 87.75 117 ALA A CA 1
ATOM 928 C C . ALA A 1 117 ? 4.498 -12.990 -6.626 1.00 87.75 117 ALA A C 1
ATOM 930 O O . ALA A 1 117 ? 4.549 -12.287 -7.633 1.00 87.75 117 ALA A O 1
ATOM 931 N N . ASN A 1 118 ? 4.529 -14.324 -6.710 1.00 88.69 118 ASN A N 1
ATOM 932 C CA . ASN A 1 118 ? 4.666 -15.042 -7.979 1.00 88.69 118 ASN A CA 1
ATOM 933 C C . ASN A 1 118 ? 3.501 -14.792 -8.954 1.00 88.69 118 ASN A C 1
ATOM 935 O O . ASN A 1 118 ? 3.724 -14.735 -10.161 1.00 88.69 118 ASN A O 1
ATOM 939 N N . LYS A 1 119 ? 2.272 -14.606 -8.453 1.00 89.81 119 LYS A N 1
ATOM 940 C CA . LYS A 1 119 ? 1.114 -14.271 -9.290 1.00 89.81 119 LYS A CA 1
ATOM 941 C C . LYS A 1 119 ? 1.266 -12.885 -9.908 1.00 89.81 119 LYS A C 1
ATOM 943 O O . LYS A 1 119 ? 0.989 -12.737 -11.090 1.00 89.81 119 LYS A O 1
ATOM 948 N N . ILE A 1 120 ? 1.756 -11.906 -9.144 1.00 89.81 120 ILE A N 1
ATOM 949 C CA . ILE A 1 120 ? 2.039 -10.558 -9.661 1.00 89.81 120 ILE A CA 1
ATOM 950 C C . ILE A 1 120 ? 3.177 -10.592 -10.684 1.00 89.81 120 ILE A C 1
ATOM 952 O O . ILE A 1 120 ? 3.052 -10.025 -11.769 1.00 89.81 120 ILE A O 1
ATOM 956 N N . MET A 1 121 ? 4.271 -11.294 -10.381 1.00 89.69 121 MET A N 1
ATOM 957 C CA . MET A 1 121 ? 5.414 -11.372 -11.295 1.00 89.69 121 MET A CA 1
ATOM 958 C C . MET A 1 121 ? 5.030 -11.966 -12.653 1.00 89.69 121 MET A C 1
ATOM 960 O O . MET A 1 121 ? 5.448 -11.444 -13.689 1.00 89.69 121 MET A O 1
ATOM 964 N N . ASN A 1 122 ? 4.173 -12.987 -12.650 1.00 90.81 122 ASN A N 1
ATOM 965 C CA . ASN A 1 122 ? 3.723 -13.675 -13.859 1.00 90.81 122 ASN A CA 1
ATOM 966 C C . ASN A 1 122 ? 2.507 -13.015 -14.532 1.00 90.81 122 ASN A C 1
ATOM 968 O O . ASN A 1 122 ? 2.109 -13.445 -15.611 1.00 90.81 122 ASN A O 1
ATOM 972 N N . ALA A 1 123 ? 1.908 -11.984 -13.928 1.00 90.25 123 ALA A N 1
ATOM 973 C CA . ALA A 1 123 ? 0.747 -11.313 -14.498 1.00 90.25 123 ALA A CA 1
ATOM 974 C C . ALA A 1 123 ? 1.126 -10.567 -15.785 1.00 90.25 123 ALA A C 1
ATOM 976 O O . ALA A 1 123 ? 2.042 -9.741 -15.787 1.00 90.25 123 ALA A O 1
ATOM 977 N N . GLN A 1 124 ? 0.412 -10.839 -16.875 1.00 86.75 124 GLN A N 1
ATOM 978 C CA . GLN A 1 124 ? 0.627 -10.158 -18.153 1.00 86.75 124 GLN A CA 1
ATOM 979 C C . GLN A 1 124 ? -0.021 -8.765 -18.183 1.00 86.75 124 GLN A C 1
ATOM 981 O O . GLN A 1 124 ? 0.550 -7.850 -18.762 1.00 86.75 124 GLN A O 1
ATOM 986 N N . PHE A 1 125 ? -1.160 -8.594 -17.503 1.00 85.81 125 PHE A N 1
ATOM 987 C CA . PHE A 1 125 ? -2.003 -7.391 -17.559 1.00 85.81 125 PHE A CA 1
ATOM 988 C C . PHE A 1 125 ? -2.150 -6.708 -16.194 1.00 85.81 125 PHE A C 1
ATOM 990 O O . PHE A 1 125 ? -3.253 -6.393 -15.765 1.00 85.81 125 PHE A O 1
ATOM 997 N N . ILE A 1 126 ? -1.046 -6.532 -15.464 1.00 81.00 126 ILE A N 1
ATOM 998 C CA . ILE A 1 126 ? -1.088 -5.791 -14.189 1.00 81.00 126 ILE A CA 1
ATOM 999 C C . ILE A 1 126 ? -1.112 -4.271 -14.391 1.00 81.00 126 ILE A C 1
ATOM 1001 O O . ILE A 1 126 ? -1.512 -3.536 -13.498 1.00 81.00 126 ILE A O 1
ATOM 1005 N N . ILE A 1 127 ? -0.689 -3.827 -15.574 1.00 72.50 127 ILE A N 1
ATOM 1006 C CA . ILE A 1 127 ? -0.747 -2.452 -16.063 1.00 72.50 127 ILE A CA 1
ATOM 1007 C C . ILE A 1 127 ? -1.138 -2.578 -17.528 1.00 72.50 127 ILE A C 1
ATOM 1009 O O . ILE A 1 127 ? -0.531 -3.379 -18.247 1.00 72.50 127 ILE A O 1
ATOM 1013 N N . THR A 1 128 ? -2.171 -1.853 -17.932 1.00 52.16 128 THR A N 1
ATOM 1014 C CA . THR A 1 128 ? -2.747 -1.872 -19.282 1.00 52.16 128 THR A CA 1
ATOM 1015 C C . THR A 1 128 ? -2.797 -0.472 -19.841 1.00 52.16 128 THR A C 1
ATOM 1017 O O . THR A 1 128 ? -3.209 0.416 -19.063 1.00 52.16 128 THR A O 1
#